Protein AF-A0A829GJ45-F1 (afdb_monomer)

Sequence (64 aa):
MASYSNHNYFFNGTFFNAECFWHFSSINLWLCMKMALMYLFIVSEIKNRIKRTSALKIPFHQIN

Solvent-accessible surface area (backbone atoms only — not comparable to full-atom values): 3744 Å² total; per-residue (Å²): 131,74,48,80,56,95,73,28,35,38,49,97,95,42,82,27,49,52,68,57,45,54,52,54,50,51,53,52,52,51,53,52,50,51,52,52,51,52,50,53,50,52,54,50,52,52,52,50,51,50,54,52,55,55,60,63,57,54,68,69,74,72,76,120

Radius of gyration: 24.02 Å; Cα contacts (8 Å, |Δi|>4): 25; chains: 1; bounding box: 42×20×69 Å

Mean predicted aligned error: 10.81 Å

Structure (mmCIF, N/CA/C/O backbone):
data_AF-A0A829GJ45-F1
#
_entry.id   AF-A0A829GJ45-F1
#
loop_
_atom_site.group_PDB
_atom_site.id
_atom_site.type_symbol
_atom_site.label_atom_id
_atom_site.label_alt_id
_atom_site.label_comp_id
_atom_site.label_asym_id
_atom_site.label_entity_id
_atom_site.label_seq_id
_atom_site.pdbx_PDB_ins_code
_atom_site.Cartn_x
_atom_site.Cartn_y
_atom_site.Cartn_z
_atom_site.occupancy
_atom_site.B_iso_or_equiv
_atom_site.auth_seq_id
_atom_site.auth_comp_id
_atom_site.auth_asym_id
_atom_site.auth_atom_id
_atom_site.pdbx_PDB_model_num
ATOM 1 N N . MET A 1 1 ? 3.720 10.814 -15.245 1.00 60.41 1 MET A N 1
ATOM 2 C CA . MET A 1 1 ? 3.301 10.313 -16.570 1.00 60.41 1 MET A CA 1
ATOM 3 C C . MET A 1 1 ? 4.526 9.665 -17.192 1.00 60.41 1 MET A C 1
ATOM 5 O O . MET A 1 1 ? 5.521 10.362 -17.336 1.00 60.41 1 MET A O 1
ATOM 9 N N . ALA A 1 2 ? 4.524 8.344 -17.392 1.00 65.50 2 ALA A N 1
ATOM 10 C CA . ALA A 1 2 ? 5.656 7.652 -18.013 1.00 65.50 2 ALA A CA 1
ATOM 11 C C . ALA A 1 2 ? 5.494 7.706 -19.536 1.00 65.50 2 ALA A C 1
ATOM 13 O O . ALA A 1 2 ? 4.398 7.443 -20.029 1.00 65.50 2 ALA A O 1
ATOM 14 N N . SER A 1 3 ? 6.548 8.064 -20.267 1.00 74.44 3 SER A N 1
ATOM 15 C CA . SER A 1 3 ? 6.563 8.029 -21.733 1.00 74.44 3 SER A CA 1
ATOM 16 C C . SER A 1 3 ? 7.463 6.896 -22.216 1.00 74.44 3 SER A C 1
ATOM 18 O O . SER A 1 3 ? 8.514 6.636 -21.629 1.00 74.44 3 SER A O 1
ATOM 20 N N . TYR A 1 4 ? 7.025 6.195 -23.262 1.00 76.44 4 TYR A N 1
ATOM 21 C CA . TYR A 1 4 ? 7.768 5.101 -23.882 1.00 76.44 4 TYR A CA 1
ATOM 22 C C . TYR A 1 4 ? 8.382 5.583 -25.194 1.00 76.44 4 TYR A C 1
ATOM 24 O O . TYR A 1 4 ? 7.683 6.121 -26.051 1.00 76.44 4 TYR A O 1
ATOM 32 N N . SER A 1 5 ? 9.689 5.404 -25.343 1.00 72.25 5 SER A N 1
ATOM 33 C CA . SER A 1 5 ? 10.438 5.779 -26.538 1.00 72.25 5 SER A CA 1
ATOM 34 C C . SER A 1 5 ? 11.601 4.814 -26.707 1.00 72.25 5 SER A C 1
ATOM 36 O O . SER A 1 5 ? 12.436 4.692 -25.813 1.00 72.25 5 SER A O 1
ATOM 38 N N . ASN A 1 6 ? 11.689 4.176 -27.875 1.00 73.75 6 ASN A N 1
ATOM 39 C CA . ASN A 1 6 ? 12.858 3.394 -28.282 1.00 73.75 6 ASN A CA 1
ATOM 40 C C . ASN A 1 6 ? 13.268 2.332 -27.230 1.00 73.75 6 ASN A C 1
ATOM 42 O O . ASN A 1 6 ? 14.405 2.306 -26.767 1.00 73.75 6 ASN A O 1
ATOM 46 N N . HIS A 1 7 ? 12.298 1.514 -26.795 1.00 73.50 7 HIS A N 1
ATOM 47 C CA . HIS A 1 7 ? 12.428 0.474 -25.755 1.00 73.50 7 HIS A CA 1
ATOM 48 C C . HIS A 1 7 ? 12.745 0.948 -24.327 1.00 73.50 7 HIS A C 1
ATOM 50 O O . HIS A 1 7 ? 12.853 0.126 -23.418 1.00 73.50 7 HIS A O 1
ATOM 56 N N . ASN A 1 8 ? 12.787 2.260 -24.095 1.00 80.38 8 ASN A N 1
ATOM 57 C CA . ASN A 1 8 ? 13.023 2.843 -22.782 1.00 80.38 8 ASN A CA 1
ATOM 58 C C . ASN A 1 8 ? 11.788 3.596 -22.265 1.00 80.38 8 ASN A C 1
ATOM 60 O O . ASN A 1 8 ? 11.061 4.247 -23.020 1.00 80.38 8 ASN A O 1
ATOM 64 N N . TYR A 1 9 ? 11.569 3.526 -20.955 1.00 83.81 9 TYR A N 1
ATOM 65 C CA . TYR A 1 9 ? 10.569 4.284 -20.215 1.00 83.81 9 TYR A CA 1
ATOM 66 C C . TYR A 1 9 ? 11.232 5.459 -19.506 1.00 83.81 9 TYR A C 1
ATOM 68 O O . TYR A 1 9 ? 12.184 5.281 -18.749 1.00 83.81 9 TYR A O 1
ATOM 76 N N . PHE A 1 10 ? 10.702 6.662 -19.699 1.00 83.19 10 PHE A N 1
ATOM 77 C CA . PHE A 1 10 ? 11.093 7.825 -18.912 1.00 83.19 10 PHE A CA 1
ATOM 78 C C . PHE A 1 10 ? 10.149 7.983 -17.724 1.00 83.19 10 PHE A C 1
ATOM 80 O O . PHE A 1 10 ? 8.938 8.149 -17.896 1.00 83.19 10 PHE A O 1
ATOM 87 N N . PHE A 1 11 ? 10.693 7.936 -16.510 1.00 82.12 11 PHE A N 1
ATOM 88 C CA . PHE A 1 11 ? 9.924 8.101 -15.284 1.00 82.12 11 PHE A CA 1
ATOM 89 C C . PHE A 1 11 ? 10.727 8.883 -14.252 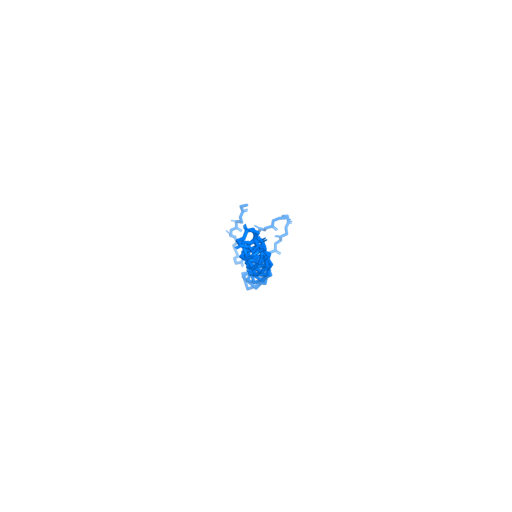1.00 82.12 11 PHE A C 1
ATOM 91 O O . PHE A 1 11 ? 11.872 8.550 -13.969 1.00 82.12 11 PHE A O 1
ATOM 98 N N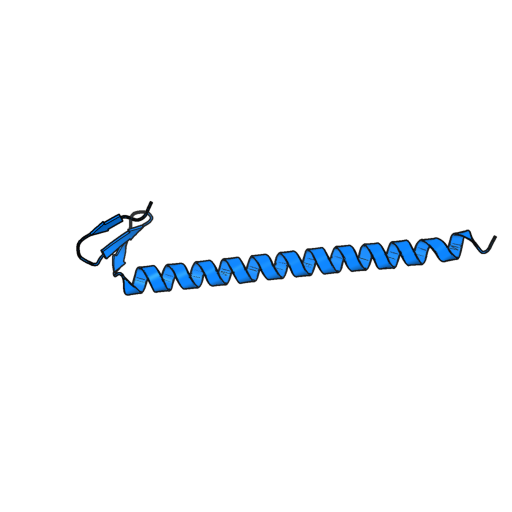 . ASN A 1 12 ? 10.109 9.918 -13.678 1.00 82.56 12 ASN A N 1
ATOM 99 C CA . ASN A 1 12 ? 10.686 10.738 -12.610 1.00 82.56 12 ASN A CA 1
ATOM 100 C C . ASN A 1 12 ? 12.093 11.302 -12.915 1.00 82.56 12 ASN A C 1
ATOM 102 O O . ASN A 1 12 ? 12.963 11.315 -12.051 1.00 82.56 12 ASN A O 1
ATOM 106 N N . GLY A 1 13 ? 12.335 11.741 -14.155 1.00 82.56 13 GLY A N 1
ATOM 107 C CA . GLY A 1 13 ? 13.629 12.305 -14.558 1.00 82.56 13 GLY A CA 1
ATOM 108 C C . GLY A 1 13 ? 14.684 11.273 -14.969 1.00 82.56 13 GLY A C 1
ATOM 109 O O . GLY A 1 13 ? 15.742 11.665 -15.453 1.00 82.56 13 GLY A O 1
ATOM 110 N N . THR A 1 14 ? 14.408 9.973 -14.830 1.00 84.00 14 THR A N 1
ATOM 111 C CA . THR A 1 14 ? 15.347 8.891 -15.155 1.00 84.00 14 THR A CA 1
ATOM 112 C C . THR A 1 14 ? 14.818 7.988 -16.270 1.00 84.00 14 THR A C 1
ATOM 114 O 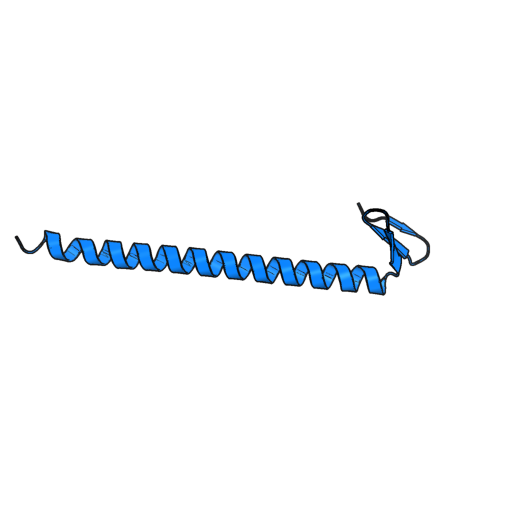O . THR A 1 14 ? 13.619 7.703 -16.340 1.00 84.00 14 THR A O 1
ATOM 117 N N . PHE A 1 15 ? 15.717 7.517 -17.138 1.00 86.19 15 PHE A N 1
ATOM 118 C CA . PHE A 1 15 ? 15.406 6.530 -18.173 1.00 86.19 15 PHE A CA 1
ATOM 119 C C . PHE A 1 15 ? 15.613 5.112 -17.644 1.00 86.19 15 PHE A C 1
ATOM 121 O O . PHE A 1 15 ? 16.648 4.798 -17.061 1.00 86.19 15 PHE A O 1
ATOM 128 N N . PHE A 1 16 ? 14.635 4.253 -17.893 1.00 83.19 16 PHE A N 1
ATOM 129 C CA . PHE A 1 16 ? 14.663 2.835 -17.578 1.00 83.19 16 PHE A CA 1
ATOM 130 C C . PHE A 1 16 ? 14.535 2.034 -18.865 1.00 83.19 16 PHE A C 1
ATOM 132 O O . PHE A 1 16 ? 13.714 2.372 -19.713 1.00 83.19 16 PHE A O 1
ATOM 139 N N . ASN A 1 17 ? 15.253 0.921 -18.980 1.00 88.88 17 ASN A N 1
ATOM 140 C CA . ASN A 1 17 ? 14.848 -0.114 -19.926 1.00 88.88 17 ASN A CA 1
ATOM 141 C C . ASN A 1 17 ? 13.476 -0.680 -19.508 1.00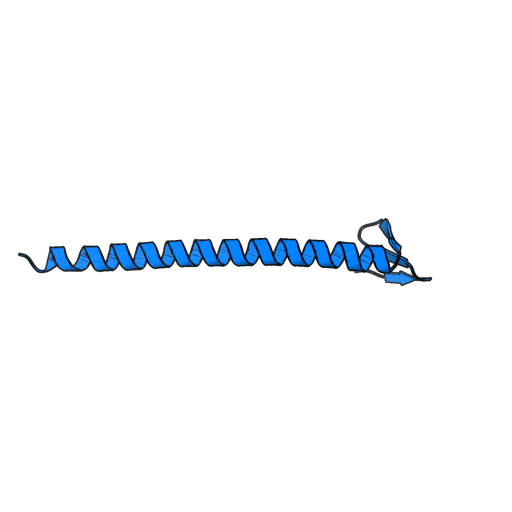 88.88 17 ASN A C 1
ATOM 143 O O . ASN A 1 17 ? 13.127 -0.651 -18.323 1.00 88.88 17 ASN A O 1
ATOM 147 N N . ALA A 1 18 ? 12.707 -1.210 -20.458 1.00 84.19 18 ALA A N 1
ATOM 148 C CA . ALA A 1 18 ? 11.400 -1.817 -20.226 1.00 84.19 18 ALA A CA 1
ATOM 149 C C . ALA A 1 18 ? 11.388 -2.803 -19.053 1.00 84.19 18 ALA A C 1
ATOM 151 O O . ALA A 1 18 ? 10.596 -2.645 -18.125 1.00 84.19 18 ALA A O 1
ATOM 152 N N . GLU A 1 19 ? 12.303 -3.771 -19.045 1.00 86.75 19 GLU A N 1
ATOM 153 C CA . GLU A 1 19 ? 12.392 -4.776 -17.980 1.00 86.75 19 GLU A CA 1
ATOM 154 C C . GLU A 1 19 ? 12.645 -4.144 -16.606 1.00 86.75 19 GLU A C 1
ATOM 156 O O . GLU A 1 19 ? 11.966 -4.469 -15.632 1.00 86.75 19 GLU A O 1
ATOM 161 N N . CYS A 1 20 ? 13.565 -3.177 -16.531 1.00 87.31 20 CYS A N 1
ATOM 162 C CA . CYS A 1 20 ? 13.872 -2.466 -15.292 1.00 87.31 20 CYS A CA 1
ATOM 163 C C . CYS A 1 20 ? 12.679 -1.644 -14.790 1.00 87.31 20 CYS A C 1
ATOM 165 O O . CYS A 1 20 ? 12.430 -1.609 -13.586 1.00 87.31 20 CYS A O 1
ATOM 167 N N . PHE A 1 21 ? 11.932 -1.005 -15.696 1.00 88.81 21 PHE A N 1
ATOM 168 C CA . PHE A 1 21 ? 10.745 -0.233 -15.342 1.00 88.81 21 PHE A CA 1
ATOM 169 C C . PHE A 1 21 ? 9.654 -1.129 -14.747 1.00 88.81 21 PHE A C 1
ATOM 171 O O . PHE A 1 21 ? 9.123 -0.827 -13.676 1.00 88.81 21 PHE A O 1
ATOM 178 N N . TRP A 1 22 ? 9.359 -2.258 -15.397 1.00 86.06 22 TRP A N 1
ATOM 179 C CA . TRP A 1 22 ? 8.366 -3.216 -14.909 1.00 86.06 22 TRP A CA 1
ATOM 180 C C . TRP A 1 22 ? 8.787 -3.853 -13.586 1.00 86.06 22 TRP A C 1
ATOM 182 O O . TRP A 1 22 ? 7.975 -3.937 -12.665 1.00 86.06 22 TRP A O 1
ATOM 192 N N . HIS A 1 23 ? 10.062 -4.220 -13.444 1.00 89.31 23 HIS A N 1
ATOM 193 C CA . HIS A 1 23 ? 10.592 -4.767 -12.199 1.00 89.31 23 HIS A CA 1
ATOM 194 C C . HIS A 1 23 ? 10.488 -3.754 -11.046 1.00 89.31 23 HIS A C 1
ATOM 196 O O . HIS A 1 23 ? 9.924 -4.067 -9.997 1.00 89.31 23 HIS A O 1
ATOM 202 N N . PHE A 1 24 ? 10.932 -2.511 -11.255 1.00 86.94 24 PHE A N 1
ATOM 203 C CA . PHE A 1 24 ? 10.810 -1.430 -10.271 1.00 86.94 24 PHE A CA 1
ATOM 204 C C . PHE A 1 24 ? 9.349 -1.156 -9.884 1.00 86.94 24 PHE A C 1
ATOM 206 O O . PHE A 1 24 ? 9.017 -1.065 -8.700 1.00 86.94 24 PHE A O 1
ATOM 213 N N . SER A 1 25 ? 8.460 -1.068 -10.876 1.00 87.62 25 SER A N 1
ATOM 214 C CA . SER A 1 25 ? 7.028 -0.859 -10.653 1.00 87.62 25 SER A CA 1
ATOM 215 C C . SER A 1 25 ? 6.409 -1.996 -9.832 1.00 87.62 25 SER A C 1
ATOM 217 O O . SER A 1 25 ? 5.685 -1.740 -8.869 1.00 87.62 25 SER A O 1
ATOM 219 N N . SER A 1 26 ? 6.761 -3.249 -10.143 1.00 90.06 26 SER A N 1
ATOM 220 C CA . SER A 1 26 ? 6.257 -4.432 -9.438 1.00 90.06 26 SER A CA 1
ATOM 221 C C . SER A 1 26 ? 6.682 -4.476 -7.966 1.00 90.06 26 SER A C 1
ATOM 223 O O . SER A 1 26 ? 5.855 -4.764 -7.098 1.00 90.06 26 SER A O 1
ATOM 225 N N . ILE A 1 27 ? 7.932 -4.105 -7.659 1.00 93.00 27 ILE A N 1
ATOM 226 C CA . ILE A 1 27 ? 8.441 -4.028 -6.283 1.00 93.00 27 ILE A CA 1
ATOM 227 C C . ILE A 1 27 ? 7.687 -2.958 -5.497 1.00 93.00 27 ILE A C 1
ATOM 229 O O . ILE A 1 27 ? 7.251 -3.209 -4.372 1.00 93.00 27 ILE A O 1
ATOM 233 N N . ASN A 1 28 ? 7.505 -1.775 -6.087 1.00 91.06 28 ASN A N 1
ATOM 234 C CA . ASN A 1 28 ? 6.785 -0.690 -5.428 1.00 91.06 28 ASN A CA 1
ATOM 235 C C . ASN A 1 28 ? 5.329 -1.066 -5.157 1.00 91.06 28 ASN A C 1
ATOM 237 O O . ASN A 1 28 ? 4.838 -0.856 -4.048 1.00 91.06 28 ASN A O 1
ATOM 241 N N . LEU A 1 29 ? 4.654 -1.682 -6.131 1.00 93.12 29 LEU A N 1
ATOM 242 C CA . LEU A 1 29 ? 3.286 -2.160 -5.955 1.00 93.12 29 LEU A CA 1
ATOM 243 C C . LEU A 1 29 ? 3.199 -3.199 -4.829 1.00 93.12 29 LEU A C 1
ATOM 245 O O . LEU A 1 29 ? 2.314 -3.113 -3.978 1.00 93.12 29 LEU A O 1
ATOM 249 N N . TRP A 1 30 ? 4.139 -4.144 -4.778 1.00 96.06 30 TRP A N 1
ATOM 250 C CA . TRP A 1 30 ? 4.209 -5.154 -3.723 1.00 96.06 30 TRP A CA 1
ATOM 251 C C . TRP A 1 30 ? 4.414 -4.545 -2.329 1.00 96.06 30 TRP A C 1
ATOM 253 O O . TRP A 1 30 ? 3.728 -4.925 -1.378 1.00 96.06 30 TRP A O 1
ATOM 263 N N . LEU A 1 31 ? 5.321 -3.572 -2.198 1.00 94.06 31 LEU A N 1
ATOM 264 C CA . LEU A 1 31 ? 5.550 -2.850 -0.943 1.00 94.06 31 LEU A CA 1
ATOM 265 C C . LEU A 1 31 ? 4.302 -2.074 -0.498 1.00 94.06 31 LEU A C 1
ATOM 267 O O . LEU A 1 31 ? 3.921 -2.150 0.672 1.00 94.06 31 LEU A O 1
ATOM 271 N N . CYS A 1 32 ? 3.624 -1.393 -1.426 1.00 95.25 32 CYS A N 1
ATOM 272 C CA . CYS A 1 32 ? 2.361 -0.712 -1.146 1.00 95.25 32 CYS A CA 1
ATOM 273 C C . CYS A 1 32 ? 1.279 -1.689 -0.668 1.00 95.25 32 CYS A C 1
ATOM 275 O O . CYS A 1 32 ? 0.629 -1.426 0.344 1.00 95.25 32 CYS A O 1
ATOM 277 N N . MET A 1 33 ? 1.119 -2.834 -1.339 1.00 96.38 33 MET A N 1
ATOM 278 C CA . MET A 1 33 ? 0.154 -3.865 -0.939 1.00 96.38 33 MET A CA 1
ATOM 279 C C . MET A 1 33 ? 0.460 -4.424 0.453 1.00 96.38 33 MET A C 1
ATOM 281 O O . MET A 1 33 ? -0.448 -4.567 1.271 1.00 96.38 33 MET A O 1
ATOM 285 N N . LYS A 1 34 ? 1.737 -4.672 0.771 1.00 94.94 34 LYS A N 1
ATOM 286 C CA . LYS A 1 34 ? 2.153 -5.095 2.115 1.00 94.94 34 LYS A CA 1
ATOM 287 C C . LYS A 1 34 ? 1.771 -4.077 3.189 1.00 94.94 34 LYS A C 1
ATOM 289 O O . LYS A 1 34 ? 1.211 -4.467 4.213 1.00 94.94 34 LYS A O 1
ATOM 294 N N . MET A 1 35 ? 2.037 -2.789 2.960 1.00 96.38 35 MET A N 1
ATOM 295 C CA . MET A 1 35 ? 1.661 -1.741 3.916 1.00 96.38 35 MET A CA 1
ATOM 296 C C . MET A 1 35 ? 0.143 -1.622 4.075 1.00 96.38 35 MET A C 1
ATOM 298 O O . MET A 1 35 ? -0.343 -1.516 5.200 1.00 96.38 35 MET A O 1
ATOM 302 N N . ALA A 1 36 ? -0.613 -1.692 2.976 1.00 95.38 36 ALA A N 1
ATOM 303 C CA . ALA A 1 36 ? -2.072 -1.639 3.015 1.00 95.38 36 ALA A CA 1
ATOM 304 C C . ALA A 1 36 ? -2.666 -2.803 3.827 1.00 95.38 36 ALA A C 1
ATOM 306 O O . ALA A 1 36 ? -3.530 -2.588 4.677 1.00 95.38 36 ALA A O 1
ATOM 307 N N . LEU A 1 37 ? -2.162 -4.025 3.625 1.00 96.75 37 LEU A N 1
ATOM 308 C CA . LEU A 1 37 ? -2.592 -5.202 4.382 1.00 96.75 37 LEU A CA 1
ATOM 309 C C . LEU A 1 37 ? -2.245 -5.092 5.870 1.00 96.75 37 LEU A C 1
ATOM 311 O O . LEU A 1 37 ? -3.087 -5.396 6.714 1.00 96.75 37 LEU A O 1
ATOM 315 N N . MET A 1 38 ? -1.043 -4.617 6.205 1.00 96.69 38 MET A N 1
ATOM 316 C CA . MET A 1 38 ? -0.645 -4.384 7.596 1.00 96.69 38 MET A CA 1
ATOM 317 C C . MET A 1 38 ? -1.551 -3.350 8.272 1.00 96.69 38 MET A C 1
ATOM 319 O O . MET A 1 38 ? -2.006 -3.569 9.394 1.00 96.69 38 MET A O 1
ATOM 323 N N . TYR A 1 39 ? -1.859 -2.249 7.585 1.00 96.38 39 TYR A N 1
ATOM 324 C CA . TYR A 1 39 ? -2.766 -1.228 8.099 1.00 96.38 39 TYR A CA 1
ATOM 325 C C . TYR A 1 39 ? -4.173 -1.791 8.345 1.00 96.38 39 TYR A C 1
ATOM 327 O O . TYR A 1 39 ? -4.726 -1.615 9.431 1.00 96.38 39 TYR A O 1
ATOM 335 N N . LEU A 1 40 ? -4.730 -2.530 7.379 1.00 95.69 40 LEU A N 1
ATOM 336 C CA . LEU A 1 40 ? -6.035 -3.182 7.524 1.00 95.69 40 LEU A CA 1
ATOM 337 C C . LEU A 1 40 ? -6.057 -4.173 8.692 1.00 95.69 40 LEU A C 1
ATOM 339 O O . LEU A 1 40 ? -7.023 -4.195 9.457 1.00 95.69 40 LEU A O 1
ATOM 343 N N . PHE A 1 41 ? -4.990 -4.955 8.861 1.00 96.31 41 PHE A N 1
ATOM 344 C CA . PHE A 1 41 ? -4.847 -5.876 9.984 1.00 96.31 41 PHE A CA 1
ATOM 345 C C . PHE A 1 41 ? -4.866 -5.132 11.325 1.00 96.31 41 PHE A C 1
ATOM 347 O O . PHE A 1 41 ? -5.657 -5.476 12.201 1.00 96.31 41 PHE A O 1
ATOM 354 N N . ILE A 1 42 ? -4.073 -4.065 11.466 1.00 95.38 42 ILE A N 1
ATOM 355 C CA . ILE A 1 42 ? -4.022 -3.250 12.689 1.00 95.38 42 ILE A CA 1
ATOM 356 C C . ILE A 1 42 ? -5.391 -2.633 12.997 1.00 95.38 42 ILE A C 1
ATOM 358 O O . ILE A 1 42 ? -5.866 -2.715 14.130 1.00 95.38 42 ILE A O 1
ATOM 362 N N . VAL A 1 43 ? -6.058 -2.045 12.001 1.00 94.75 43 VAL A N 1
ATOM 363 C CA . VAL A 1 43 ? -7.395 -1.454 12.177 1.00 94.75 43 VAL A CA 1
ATOM 364 C C . VAL A 1 43 ? -8.415 -2.515 12.597 1.00 94.75 43 VAL A C 1
ATOM 366 O O . VAL A 1 43 ? -9.232 -2.270 13.489 1.00 94.75 43 VAL A O 1
ATOM 369 N N . SER A 1 44 ? -8.356 -3.705 11.997 1.00 93.38 44 SER A N 1
ATOM 370 C CA . SER A 1 44 ? -9.212 -4.836 12.361 1.00 93.38 44 SER A CA 1
ATOM 371 C C . SER A 1 44 ? -8.973 -5.288 13.806 1.00 93.38 44 SER A C 1
ATOM 373 O O . SER A 1 44 ? -9.927 -5.428 14.572 1.00 93.38 44 SER A O 1
ATOM 375 N N . GLU A 1 45 ? -7.713 -5.434 14.218 1.00 94.56 45 GLU A N 1
ATOM 376 C CA . GLU A 1 45 ? -7.334 -5.794 15.588 1.00 94.56 45 GLU A CA 1
ATOM 377 C C . GLU A 1 45 ? -7.819 -4.762 16.612 1.00 94.56 45 GLU A C 1
ATOM 379 O O . GLU A 1 45 ? -8.426 -5.122 17.623 1.00 94.56 45 GLU A O 1
ATOM 384 N N . ILE A 1 46 ? -7.632 -3.467 16.336 1.00 92.19 46 ILE A N 1
ATOM 385 C CA . ILE A 1 46 ? -8.129 -2.385 17.197 1.00 92.19 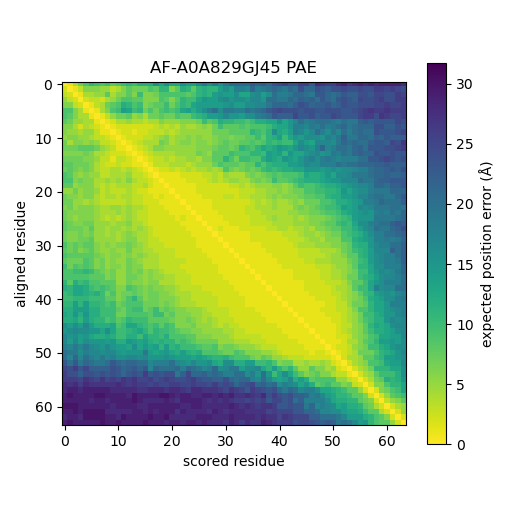46 ILE A CA 1
ATOM 386 C C . ILE A 1 46 ? -9.655 -2.462 17.315 1.00 92.19 46 ILE A C 1
ATOM 388 O O . ILE A 1 46 ? -10.195 -2.428 18.423 1.00 92.19 46 ILE A O 1
ATOM 392 N N . LYS A 1 47 ? -10.367 -2.626 16.194 1.00 90.12 47 LYS A N 1
ATOM 393 C CA . LYS A 1 47 ? -11.832 -2.751 16.181 1.00 90.12 47 LYS A CA 1
ATOM 394 C C . LYS A 1 47 ? -12.304 -3.968 16.977 1.00 90.12 47 LYS A C 1
ATOM 396 O O . LYS A 1 47 ? -13.275 -3.865 17.728 1.00 90.12 47 LYS A O 1
ATOM 401 N N . ASN A 1 48 ? -11.619 -5.101 16.848 1.00 90.31 48 ASN A N 1
ATOM 402 C CA . ASN A 1 48 ? -11.923 -6.317 17.598 1.00 90.31 48 ASN A CA 1
ATOM 403 C C . ASN A 1 48 ? -11.677 -6.136 19.099 1.00 90.31 48 ASN A C 1
ATOM 405 O O . ASN A 1 48 ? -12.523 -6.526 19.906 1.00 90.31 48 ASN A O 1
ATOM 409 N N . ARG A 1 49 ? -10.578 -5.477 19.488 1.00 87.94 49 ARG A N 1
ATOM 410 C CA . ARG A 1 49 ? -10.303 -5.139 20.891 1.00 87.94 49 ARG A CA 1
ATOM 411 C C . ARG A 1 49 ? -11.366 -4.215 21.475 1.00 87.94 49 ARG A C 1
ATOM 413 O O . ARG A 1 49 ? -11.879 -4.517 22.546 1.00 87.94 49 ARG A O 1
ATOM 420 N N . ILE A 1 50 ? -11.760 -3.154 20.768 1.00 85.88 50 ILE A N 1
ATOM 421 C CA . ILE A 1 50 ? -12.831 -2.247 21.216 1.00 85.88 50 ILE A CA 1
ATOM 422 C C . ILE A 1 50 ? -14.142 -3.012 21.404 1.00 85.88 50 ILE A C 1
ATOM 424 O O . ILE A 1 50 ? -14.757 -2.904 22.461 1.00 85.88 50 ILE A O 1
ATOM 428 N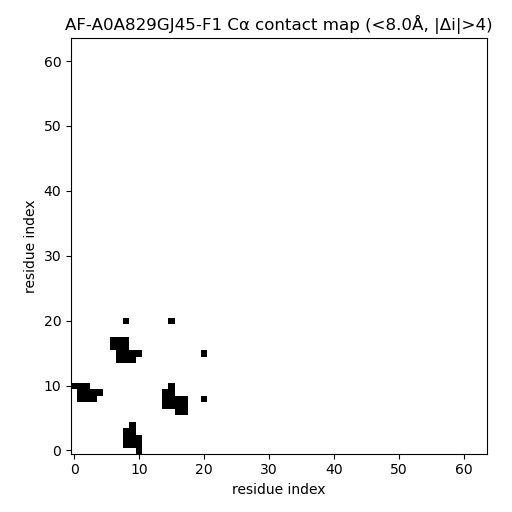 N . LYS A 1 51 ? -14.554 -3.830 20.424 1.00 83.81 51 LYS A N 1
ATOM 429 C CA . LYS A 1 51 ? -15.766 -4.658 20.539 1.00 83.81 51 LYS A CA 1
ATOM 430 C C . LYS A 1 51 ? -15.727 -5.560 21.772 1.00 83.81 51 LYS A C 1
ATOM 432 O O . LYS A 1 51 ? -16.714 -5.632 22.499 1.00 83.81 51 LYS A O 1
ATOM 437 N N . ARG A 1 52 ? -14.590 -6.215 22.027 1.00 79.62 52 ARG A N 1
ATOM 438 C CA . ARG A 1 52 ? -14.403 -7.087 23.193 1.00 79.62 52 ARG A CA 1
ATOM 439 C C . ARG A 1 52 ? -14.495 -6.308 24.508 1.00 79.62 52 ARG A C 1
ATOM 441 O O . ARG A 1 52 ? -15.191 -6.748 25.416 1.00 79.62 52 ARG A O 1
ATOM 448 N N . THR A 1 53 ? -13.852 -5.146 24.603 1.00 73.69 53 THR A N 1
ATOM 449 C CA . THR A 1 53 ? -13.909 -4.292 25.801 1.00 73.69 53 THR A CA 1
ATOM 450 C C . THR A 1 53 ? -15.312 -3.729 26.040 1.00 73.69 53 THR A C 1
ATOM 452 O O . THR A 1 53 ? -15.771 -3.697 27.178 1.00 73.69 53 THR A O 1
ATOM 455 N N . SER A 1 54 ? -16.026 -3.326 24.987 1.00 67.81 54 SER A N 1
ATOM 456 C CA . SER A 1 54 ? -17.416 -2.870 25.098 1.00 67.81 54 SER A CA 1
ATOM 457 C C . SER A 1 54 ? -18.355 -3.994 25.540 1.00 67.81 54 SER A C 1
ATOM 459 O O . SER A 1 54 ? -19.207 -3.760 26.390 1.00 67.81 54 SER A O 1
ATOM 461 N N . ALA A 1 55 ? -18.167 -5.221 25.042 1.00 61.50 55 ALA A N 1
ATOM 462 C CA . ALA A 1 55 ? -18.925 -6.387 25.500 1.00 61.50 55 ALA A CA 1
ATOM 463 C C . ALA A 1 55 ? -18.665 -6.709 26.985 1.00 61.50 55 ALA A C 1
ATOM 465 O O . ALA A 1 55 ? -19.584 -7.092 27.697 1.00 61.50 55 ALA A O 1
ATOM 466 N N . LEU A 1 56 ? -17.438 -6.489 27.470 1.00 58.22 56 LEU A N 1
ATOM 467 C CA . LEU A 1 56 ? -17.051 -6.651 28.879 1.00 58.22 56 LEU A CA 1
ATOM 468 C C . LEU A 1 56 ? -17.593 -5.557 29.816 1.00 58.22 56 LEU A C 1
ATOM 470 O O . LEU A 1 56 ? -17.662 -5.792 31.018 1.00 58.22 56 LEU A O 1
ATOM 474 N N . LYS A 1 57 ? -18.008 -4.389 29.305 1.00 54.34 57 LYS A N 1
ATOM 475 C CA . LYS A 1 57 ? -18.640 -3.333 30.123 1.00 5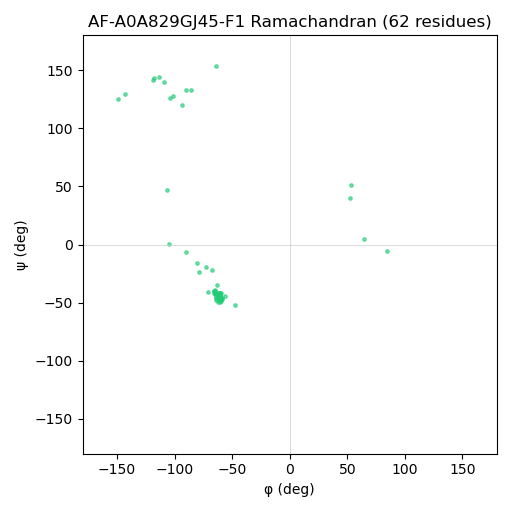4.34 57 LYS A CA 1
ATOM 476 C C . LYS A 1 57 ? -20.119 -3.589 30.430 1.00 54.34 57 LYS A C 1
ATOM 478 O O . LYS A 1 57 ? -20.622 -3.067 31.417 1.00 54.34 57 LYS A O 1
ATOM 483 N N . ILE A 1 58 ? -20.807 -4.388 29.617 1.00 54.44 58 ILE A N 1
ATOM 484 C CA . ILE A 1 58 ? -22.233 -4.706 29.784 1.00 54.44 58 ILE A CA 1
ATOM 485 C C . ILE A 1 58 ? -22.524 -5.621 31.000 1.00 54.44 58 ILE A C 1
ATOM 487 O O . ILE A 1 58 ? -23.476 -5.317 31.717 1.00 54.44 58 ILE A O 1
ATOM 491 N N . PRO A 1 59 ? -21.739 -6.673 31.330 1.00 52.88 59 PRO A N 1
ATOM 492 C CA . PRO A 1 59 ? -22.085 -7.567 32.440 1.00 52.88 59 PRO A CA 1
ATOM 493 C C . PRO A 1 59 ? -22.007 -6.913 33.827 1.00 52.88 59 PRO A C 1
ATOM 495 O O . PRO A 1 59 ? -22.680 -7.379 34.737 1.00 52.88 59 PRO A O 1
ATOM 498 N N . PHE A 1 60 ? -21.251 -5.825 34.012 1.00 49.56 60 PHE A N 1
ATOM 499 C CA . PHE A 1 60 ? -21.155 -5.161 35.322 1.00 49.56 60 PHE A CA 1
ATOM 500 C C . PHE A 1 60 ? -22.335 -4.239 35.642 1.00 49.56 60 PHE A C 1
ATOM 502 O O . PHE A 1 60 ? -22.518 -3.885 36.800 1.00 49.56 60 PHE A O 1
ATOM 509 N N . HIS A 1 61 ? -23.149 -3.860 34.652 1.00 50.16 61 HIS A N 1
ATOM 510 C CA . HIS A 1 61 ? -24.288 -2.965 34.882 1.00 50.16 61 HIS A CA 1
ATOM 511 C C . HIS A 1 61 ? -25.594 -3.706 35.221 1.00 50.16 61 HIS A C 1
ATOM 513 O O . HIS A 1 61 ? -26.582 -3.056 35.552 1.00 50.16 61 HIS A O 1
ATOM 519 N N . GLN A 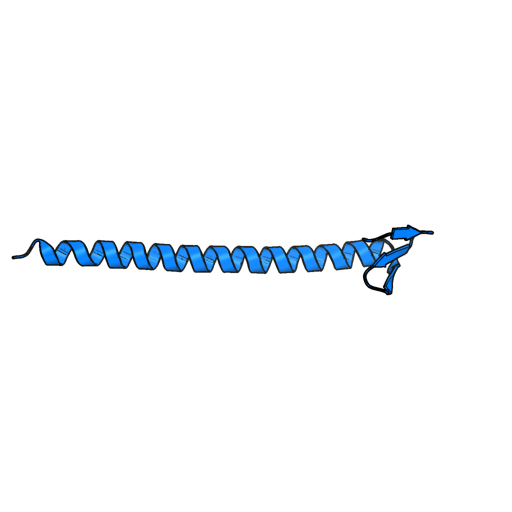1 62 ? -25.603 -5.044 35.135 1.00 49.66 62 GLN A N 1
ATOM 520 C CA . GLN A 1 62 ? -26.766 -5.897 35.426 1.00 49.66 62 GLN A CA 1
ATOM 521 C C . GLN A 1 62 ? -26.675 -6.641 36.774 1.00 49.66 62 GLN A C 1
ATOM 523 O O . GLN A 1 62 ? -27.590 -7.387 37.104 1.00 49.66 62 GLN A O 1
ATOM 528 N N . ILE A 1 63 ? -25.594 -6.459 37.545 1.00 52.44 63 ILE A N 1
ATOM 529 C CA . ILE A 1 63 ? -25.392 -7.079 38.872 1.00 52.44 63 ILE A CA 1
ATOM 530 C C . ILE A 1 63 ? -25.563 -6.016 39.974 1.00 52.44 63 ILE A C 1
ATOM 532 O O . ILE A 1 63 ? -24.7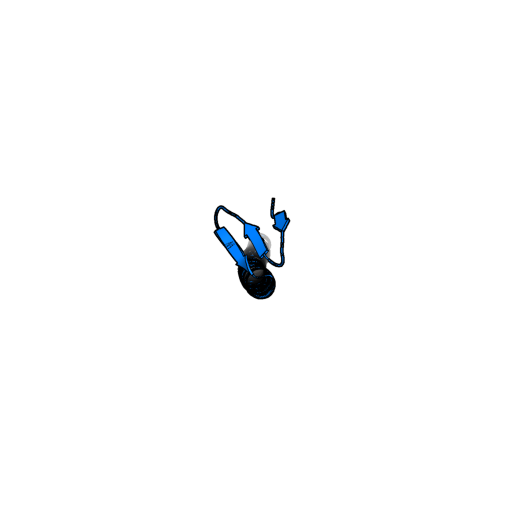11 -5.874 40.846 1.00 52.44 63 ILE A O 1
ATOM 536 N N . ASN A 1 64 ? -26.627 -5.214 39.899 1.00 40.09 64 ASN A N 1
ATOM 537 C CA . ASN A 1 64 ? -27.028 -4.314 40.981 1.00 40.09 64 ASN A CA 1
ATOM 538 C C . ASN A 1 64 ? -28.526 -4.445 41.236 1.00 40.09 64 ASN A C 1
ATOM 540 O O . ASN A 1 64 ? -29.274 -4.423 40.232 1.00 40.09 64 ASN A O 1
#

Foldseek 3Di:
DWDDDPQWIDDPNDIDHPVRVVVVVVVVVVVVVVVVVVVVVVVVVVVVVVVVVVVVVVVVVPPD

Secondary structure (DSSP, 8-state):
--EEETTEEEETTEEEEHHHHHHHHHHHHHHHHHHHHHHHHHHHHHHHHHHHHHHHHSGGGS--

pLDDT: mean 81.26, std 14.97, range [40.09, 96.75]

Organism: NCBI:txid1256201